Protein AF-A0A921FFR4-F1 (afdb_monomer_lite)

InterPro domains:
  IPR016181 Acyl-CoA N-acyltransferase [SSF55729] (3-60)
  IPR031165 Yjdj-type Gcn5-related N-acetyltransferase [PF14542] (3-59)
  IPR031165 Yjdj-type Gcn5-related N-acetyltransferase [PS51729] (1-63)
  IPR045057 Gcn5-related N-acetyltransferase [PTHR31435] (4-62)

Structure (mmCIF, N/CA/C/O backbo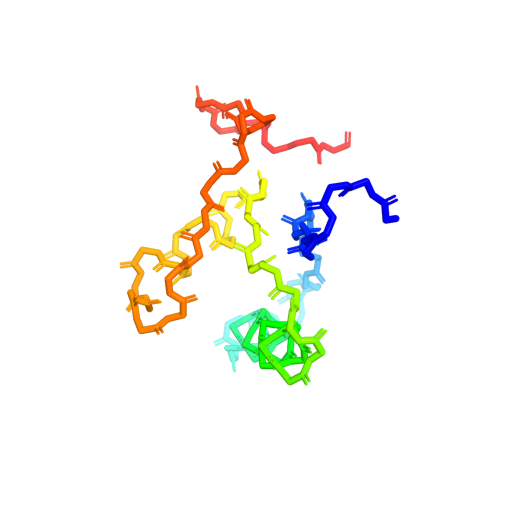ne):
data_AF-A0A921FFR4-F1
#
_entry.id   AF-A0A921FFR4-F1
#
loop_
_atom_site.group_PDB
_atom_site.id
_atom_site.type_symbol
_atom_site.label_atom_id
_atom_site.label_alt_id
_atom_site.label_comp_id
_atom_site.label_asym_id
_atom_site.label_entity_id
_atom_site.label_seq_id
_atom_site.pdbx_PDB_ins_code
_atom_site.Cartn_x
_atom_site.Cartn_y
_atom_site.Cartn_z
_atom_site.occupancy
_atom_site.B_iso_or_equiv
_atom_site.auth_seq_id
_atom_site.auth_comp_id
_atom_site.auth_asym_id
_atom_site.auth_atom_id
_atom_site.pdbx_PDB_model_num
ATOM 1 N N . ILE A 1 1 ? -4.911 5.073 -14.221 1.00 49.78 1 ILE A N 1
ATOM 2 C CA . ILE A 1 1 ? -3.604 4.494 -14.600 1.00 49.78 1 ILE A CA 1
ATOM 3 C C . ILE A 1 1 ? -2.705 5.661 -14.964 1.00 49.78 1 ILE A C 1
ATOM 5 O O . ILE A 1 1 ? -2.773 6.155 -16.079 1.00 49.78 1 ILE A O 1
ATOM 9 N N . HIS A 1 2 ? -1.965 6.172 -13.990 1.00 44.06 2 HIS A N 1
ATOM 10 C CA . HIS A 1 2 ? -0.744 6.920 -14.264 1.00 44.06 2 HIS A CA 1
ATOM 11 C C . HIS A 1 2 ? 0.392 5.990 -13.809 1.00 44.06 2 HIS A C 1
ATOM 13 O O . HIS A 1 2 ? 0.264 5.352 -12.766 1.00 44.06 2 HIS A O 1
ATOM 19 N N . ASP A 1 3 ? 1.417 5.822 -14.644 1.00 56.16 3 ASP A N 1
ATOM 20 C CA . ASP A 1 3 ? 2.693 5.169 -14.301 1.00 56.16 3 ASP A CA 1
ATOM 21 C C . ASP A 1 3 ? 2.716 3.663 -13.962 1.00 56.16 3 ASP A C 1
ATOM 23 O O . ASP A 1 3 ? 3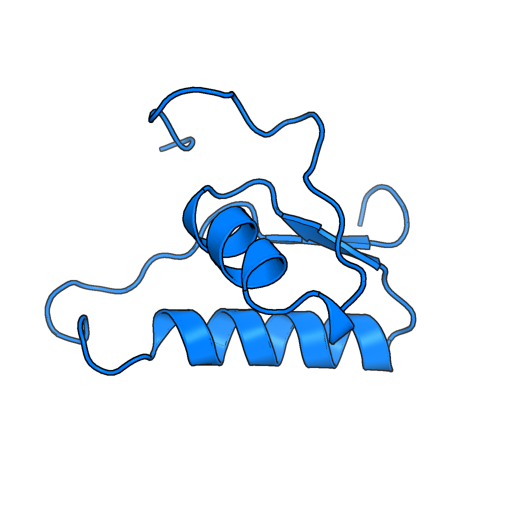.524 3.217 -13.154 1.00 56.16 3 ASP A O 1
ATOM 27 N N . ASN A 1 4 ? 1.924 2.829 -14.649 1.00 72.25 4 ASN A N 1
ATOM 28 C CA . ASN A 1 4 ? 2.130 1.364 -14.646 1.00 72.25 4 ASN A CA 1
ATOM 29 C C . ASN A 1 4 ? 2.079 0.698 -13.243 1.00 72.25 4 ASN A C 1
ATOM 31 O O . ASN A 1 4 ? 2.607 -0.398 -13.038 1.00 72.25 4 ASN A O 1
ATOM 35 N N . GLY A 1 5 ? 1.440 1.361 -12.275 1.00 79.25 5 GLY A N 1
ATOM 36 C CA . GLY A 1 5 ? 1.342 0.936 -10.882 1.00 79.25 5 GLY A CA 1
ATOM 37 C C . GLY A 1 5 ? -0.064 1.103 -10.310 1.00 79.25 5 GLY A C 1
ATOM 38 O O . GLY A 1 5 ? -0.882 1.876 -10.816 1.00 79.25 5 GLY A O 1
ATOM 39 N N . LEU A 1 6 ? -0.352 0.337 -9.262 1.00 85.75 6 LEU A N 1
ATOM 40 C CA . LEU A 1 6 ? -1.596 0.378 -8.504 1.00 85.75 6 LEU A CA 1
ATOM 41 C C . LEU A 1 6 ? -1.343 1.133 -7.199 1.00 85.75 6 LEU A C 1
ATOM 43 O O . LEU A 1 6 ? -0.731 0.596 -6.281 1.00 85.75 6 LEU A O 1
ATOM 47 N N . ASP A 1 7 ? -1.805 2.383 -7.148 1.00 86.62 7 ASP A N 1
ATOM 48 C CA . ASP A 1 7 ? -1.654 3.269 -5.993 1.00 86.62 7 ASP A CA 1
ATOM 49 C C . ASP A 1 7 ? -2.874 3.210 -5.064 1.00 86.62 7 ASP A C 1
ATOM 51 O O . ASP A 1 7 ? -3.977 3.639 -5.426 1.00 86.62 7 ASP A O 1
ATOM 55 N N . ILE A 1 8 ? -2.676 2.712 -3.842 1.00 86.12 8 ILE A N 1
ATOM 56 C CA . ILE A 1 8 ? -3.695 2.773 -2.791 1.00 86.12 8 ILE A CA 1
ATOM 57 C C . ILE A 1 8 ? -3.623 4.140 -2.105 1.00 86.12 8 ILE A C 1
ATOM 59 O O . ILE A 1 8 ? -2.836 4.376 -1.183 1.00 86.12 8 ILE A O 1
ATOM 63 N N . ARG A 1 9 ? -4.506 5.040 -2.546 1.00 82.06 9 ARG A N 1
ATOM 64 C CA . ARG A 1 9 ? -4.611 6.420 -2.038 1.00 82.06 9 ARG A CA 1
ATOM 65 C C . ARG A 1 9 ? -5.396 6.550 -0.745 1.00 82.06 9 ARG A C 1
ATOM 67 O O . ARG A 1 9 ? -5.086 7.409 0.075 1.00 82.06 9 ARG A O 1
ATOM 74 N N . HIS A 1 10 ? -6.395 5.698 -0.540 1.00 80.25 10 HIS A N 1
ATOM 75 C CA . HIS A 1 10 ? -7.201 5.709 0.672 1.00 80.25 10 HIS A CA 1
ATOM 76 C C . HIS A 1 10 ? -7.901 4.361 0.877 1.00 80.25 10 HIS A C 1
ATOM 78 O O . HIS A 1 10 ? -8.326 3.722 -0.085 1.00 80.25 10 HIS A O 1
ATOM 84 N N . THR A 1 11 ? -8.036 3.929 2.130 1.00 76.88 11 THR A N 1
ATOM 85 C CA . THR A 1 11 ? -8.776 2.713 2.494 1.00 76.88 11 THR A CA 1
ATOM 86 C C . THR A 1 11 ? -9.750 3.064 3.608 1.00 76.88 11 THR A C 1
ATOM 88 O O . THR A 1 11 ? -9.333 3.312 4.737 1.00 76.88 11 THR A O 1
ATOM 91 N N . ILE A 1 12 ? -11.046 3.087 3.292 1.00 77.12 12 ILE A N 1
ATOM 92 C CA . ILE A 1 12 ? -12.105 3.346 4.272 1.00 77.12 12 ILE A CA 1
ATOM 93 C C . ILE A 1 12 ? -12.643 2.007 4.740 1.00 77.12 12 ILE A C 1
ATOM 95 O O . ILE A 1 12 ? -13.188 1.235 3.953 1.00 77.12 12 ILE A O 1
ATOM 99 N N . VAL A 1 13 ? -12.520 1.753 6.035 1.00 75.69 13 VAL A N 1
ATOM 100 C CA . VAL A 1 13 ? -13.233 0.665 6.694 1.00 75.69 13 VAL A CA 1
ATOM 101 C C . VAL A 1 13 ? -14.131 1.296 7.753 1.00 75.69 13 VAL A C 1
ATOM 103 O O . VAL A 1 13 ? -13.609 1.954 8.654 1.00 75.69 13 VAL A O 1
ATOM 106 N N . PRO A 1 14 ? -15.462 1.126 7.658 1.00 73.19 14 PRO A N 1
ATOM 107 C CA . PRO A 1 14 ? -16.380 1.567 8.698 1.00 73.19 14 PRO A CA 1
ATOM 108 C C . PRO A 1 14 ? -15.961 0.991 10.053 1.00 73.19 14 PRO A C 1
ATOM 110 O O . PRO A 1 14 ? -15.633 -0.194 10.159 1.00 73.19 14 PRO A O 1
ATOM 113 N N . SER A 1 15 ? -15.978 1.818 11.097 1.00 69.62 15 SER A N 1
ATOM 114 C CA . SER A 1 15 ? -15.559 1.422 12.449 1.00 69.62 15 SER A CA 1
ATOM 115 C C . SER A 1 15 ? -16.359 0.232 12.990 1.00 69.62 15 SER A C 1
ATOM 117 O O . SER A 1 15 ? -15.807 -0.597 13.707 1.00 69.62 15 SER A O 1
ATOM 119 N N . GLU A 1 16 ? -17.615 0.093 12.567 1.00 73.31 16 GLU A N 1
ATOM 120 C CA . GLU A 1 16 ? -18.529 -1.005 12.908 1.00 73.31 16 GLU A CA 1
ATOM 121 C C . GLU A 1 16 ? -18.004 -2.391 12.497 1.00 73.31 16 GLU A C 1
ATOM 123 O O . GLU A 1 16 ? -18.307 -3.396 13.143 1.00 73.31 16 GLU A O 1
ATOM 128 N N . ILE A 1 17 ? -17.184 -2.452 11.445 1.00 72.12 17 ILE A N 1
ATOM 129 C CA . ILE A 1 17 ? -16.532 -3.681 10.967 1.00 72.12 17 ILE A CA 1
ATOM 130 C C . ILE A 1 17 ? -15.004 -3.641 11.146 1.00 72.12 17 ILE A C 1
ATOM 132 O O . ILE A 1 17 ? -14.292 -4.569 10.748 1.00 72.12 17 ILE A O 1
ATOM 136 N N . GLY A 1 18 ? -14.494 -2.579 11.774 1.00 69.94 18 GLY A N 1
ATOM 137 C CA . GLY A 1 18 ? -13.087 -2.400 12.111 1.00 69.94 18 GLY A CA 1
ATOM 138 C C . GLY A 1 18 ? -12.574 -3.451 13.105 1.00 69.94 18 GLY A C 1
ATOM 139 O O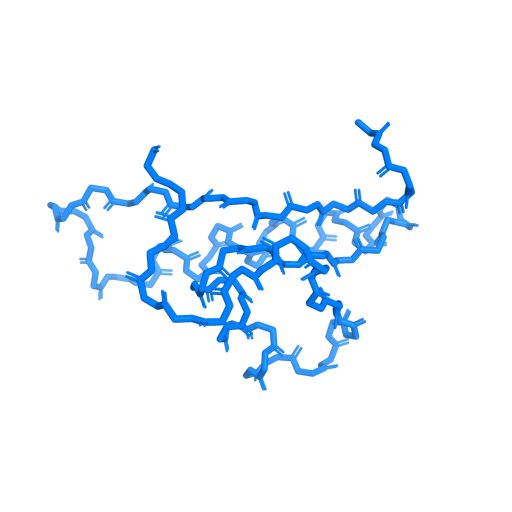 . GLY A 1 18 ? -13.333 -4.148 13.771 1.00 69.94 18 GLY A O 1
ATOM 140 N N . GLY A 1 19 ? -11.250 -3.614 13.183 1.00 73.62 19 GLY A N 1
ATOM 141 C CA . GLY A 1 19 ? -10.606 -4.525 14.146 1.00 73.62 19 GLY A CA 1
ATOM 142 C C . GLY A 1 19 ? -10.616 -6.015 13.773 1.00 73.62 19 GLY A C 1
ATOM 143 O O . GLY A 1 19 ? -9.994 -6.814 14.463 1.00 73.62 19 GLY A O 1
ATOM 144 N N . ARG A 1 20 ? -11.248 -6.398 12.657 1.00 77.56 20 ARG A N 1
ATOM 145 C CA . ARG A 1 20 ? -11.291 -7.792 12.160 1.00 77.56 20 ARG A CA 1
ATOM 146 C C . ARG A 1 20 ? -10.252 -8.111 11.077 1.00 77.56 20 ARG A C 1
ATOM 148 O O . ARG A 1 20 ? -10.329 -9.150 10.437 1.00 77.56 20 ARG A O 1
ATOM 155 N N . GLY A 1 21 ? -9.316 -7.197 10.819 1.00 79.75 21 GLY A N 1
ATOM 156 C CA . GLY A 1 21 ? -8.310 -7.358 9.760 1.00 79.75 21 GLY A CA 1
ATOM 157 C C . GLY A 1 21 ? -8.817 -7.099 8.333 1.00 79.75 21 GLY A C 1
ATOM 158 O O . GLY A 1 21 ? -8.084 -7.352 7.384 1.00 79.75 21 GLY A O 1
ATOM 159 N N . ILE A 1 22 ? -10.027 -6.550 8.164 1.00 83.00 22 ILE A N 1
ATOM 160 C CA . ILE A 1 22 ? -10.640 -6.297 6.843 1.00 83.00 22 ILE A CA 1
ATOM 161 C C . ILE A 1 22 ? -9.784 -5.351 5.993 1.00 83.00 22 ILE A C 1
ATOM 163 O O . ILE A 1 22 ? -9.549 -5.629 4.825 1.00 83.00 22 ILE A O 1
ATOM 167 N N . ALA A 1 23 ? -9.256 -4.274 6.586 1.00 81.75 23 ALA A N 1
ATOM 168 C CA . ALA A 1 23 ? -8.377 -3.339 5.879 1.00 81.75 23 ALA A CA 1
ATOM 169 C C . ALA A 1 23 ? -7.130 -4.039 5.309 1.00 81.75 23 ALA A C 1
ATOM 171 O O . ALA A 1 23 ? -6.764 -3.807 4.162 1.00 81.75 23 ALA A O 1
ATOM 172 N N . SER A 1 24 ? -6.525 -4.948 6.081 1.00 85.06 24 SER A N 1
ATOM 173 C CA . SER A 1 24 ? -5.375 -5.740 5.635 1.00 85.06 24 SER A CA 1
ATOM 174 C C . SER A 1 24 ? -5.750 -6.678 4.487 1.00 85.06 24 SER A C 1
ATOM 176 O O . SER A 1 24 ? -5.023 -6.755 3.504 1.00 85.06 24 SER A O 1
ATOM 178 N N . ALA A 1 25 ? -6.908 -7.342 4.570 1.00 87.44 25 ALA A N 1
ATOM 179 C CA . ALA A 1 25 ? -7.386 -8.229 3.511 1.00 87.44 25 ALA A CA 1
ATOM 180 C C . ALA A 1 25 ? -7.664 -7.478 2.197 1.00 87.44 25 ALA A C 1
ATOM 182 O O . ALA A 1 25 ? -7.313 -7.972 1.129 1.00 87.44 25 ALA A O 1
ATOM 183 N N . LEU A 1 26 ? -8.243 -6.274 2.275 1.00 87.44 26 LEU A N 1
ATOM 184 C CA . LEU A 1 26 ? -8.490 -5.425 1.106 1.00 87.44 26 LEU A CA 1
ATOM 185 C C . LEU A 1 26 ? -7.185 -4.975 0.446 1.00 87.44 26 LEU A C 1
ATOM 187 O O . LEU A 1 26 ? -7.039 -5.097 -0.767 1.00 87.44 26 LEU A O 1
ATOM 191 N N . VAL A 1 27 ? -6.232 -4.485 1.245 1.00 88.94 27 VAL A N 1
ATOM 192 C CA . VAL A 1 27 ? -4.917 -4.053 0.750 1.00 88.94 27 VAL A CA 1
ATOM 193 C C . VAL A 1 27 ? -4.164 -5.229 0.133 1.00 88.94 27 VAL A C 1
ATOM 195 O O . VAL A 1 27 ? -3.647 -5.104 -0.975 1.00 88.94 27 VAL A O 1
ATOM 198 N N . LYS A 1 28 ? -4.176 -6.392 0.795 1.00 90.31 28 LYS A N 1
ATOM 199 C CA . LYS A 1 28 ? -3.571 -7.614 0.266 1.00 90.31 28 LYS A CA 1
ATOM 200 C C . LYS A 1 28 ? -4.164 -7.986 -1.090 1.00 90.31 28 LYS A C 1
ATOM 202 O O . LYS A 1 28 ? -3.415 -8.163 -2.037 1.00 90.31 28 LYS A O 1
ATOM 207 N N . ALA A 1 29 ? -5.491 -8.064 -1.198 1.00 90.62 29 ALA A N 1
ATOM 208 C CA . ALA A 1 29 ? -6.153 -8.433 -2.448 1.00 90.62 29 ALA A CA 1
ATOM 209 C C . ALA A 1 29 ? -5.859 -7.432 -3.579 1.00 90.62 29 ALA A C 1
ATOM 211 O O . ALA A 1 29 ? -5.663 -7.831 -4.724 1.00 90.62 29 ALA A O 1
ATOM 212 N N . ALA A 1 30 ? -5.787 -6.136 -3.262 1.00 89.19 30 ALA A N 1
ATOM 213 C CA . ALA A 1 30 ? -5.435 -5.104 -4.232 1.00 89.19 30 ALA A CA 1
ATOM 214 C C . ALA A 1 30 ? -3.991 -5.249 -4.742 1.00 89.19 30 ALA A C 1
ATOM 216 O O . ALA A 1 30 ? -3.743 -5.081 -5.936 1.00 89.19 30 ALA A O 1
ATOM 217 N N . TYR A 1 31 ? -3.043 -5.586 -3.866 1.00 90.19 31 TYR A N 1
ATOM 218 C CA . TYR A 1 31 ? -1.653 -5.804 -4.265 1.00 90.19 31 TYR A CA 1
ATOM 219 C C . TYR A 1 31 ? -1.401 -7.161 -4.913 1.00 90.19 31 TYR A C 1
ATOM 221 O O . TYR A 1 31 ? -0.612 -7.215 -5.851 1.00 90.19 31 TYR A O 1
ATOM 229 N N . ASP A 1 32 ? -2.093 -8.220 -4.494 1.00 91.25 32 ASP A N 1
ATOM 230 C CA . ASP A 1 32 ? -2.099 -9.500 -5.210 1.00 91.25 32 ASP A CA 1
ATOM 231 C C . ASP A 1 32 ? -2.523 -9.259 -6.668 1.00 91.25 32 ASP A C 1
ATOM 233 O O . ASP A 1 32 ? -1.796 -9.612 -7.595 1.00 91.25 32 ASP A O 1
ATOM 237 N N . PHE A 1 33 ? -3.630 -8.533 -6.870 1.00 89.81 33 PHE A N 1
ATOM 238 C CA . PHE A 1 33 ? -4.092 -8.151 -8.202 1.00 89.81 33 PHE A CA 1
ATOM 239 C C . PHE A 1 33 ? -3.055 -7.310 -8.956 1.00 89.81 33 PHE A C 1
ATOM 241 O O . PHE A 1 33 ? -2.866 -7.499 -10.158 1.00 89.81 33 PHE A O 1
ATOM 248 N N . ALA A 1 34 ? -2.368 -6.388 -8.275 1.00 89.69 34 ALA A N 1
ATOM 249 C CA . ALA A 1 34 ? -1.307 -5.604 -8.897 1.00 89.69 34 ALA A CA 1
ATOM 250 C C . ALA A 1 34 ? -0.190 -6.516 -9.429 1.00 89.69 34 ALA A C 1
ATOM 252 O O . ALA A 1 34 ? 0.158 -6.421 -10.604 1.00 89.69 34 ALA A O 1
ATOM 253 N N . LEU A 1 35 ? 0.299 -7.451 -8.612 1.00 88.75 35 LEU A N 1
ATOM 254 C CA . LEU A 1 35 ? 1.347 -8.394 -9.004 1.00 88.75 35 LEU A CA 1
ATOM 255 C C . LEU A 1 35 ? 0.907 -9.306 -10.158 1.00 88.75 35 LEU A C 1
ATOM 257 O O . LEU A 1 35 ? 1.665 -9.485 -11.111 1.00 88.75 35 LEU A O 1
ATOM 261 N N . GLU A 1 36 ? -0.321 -9.830 -10.119 1.00 90.75 36 GLU A N 1
ATOM 262 C CA . GLU A 1 36 ? -0.879 -10.668 -11.193 1.00 90.75 36 GLU A CA 1
ATOM 263 C C . GLU A 1 36 ? -0.992 -9.923 -12.529 1.00 90.75 36 GLU A C 1
ATOM 265 O O 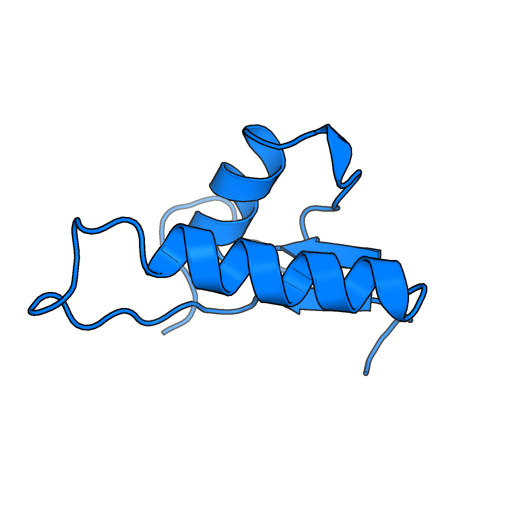. GLU A 1 36 ? -0.814 -10.515 -13.593 1.00 90.75 36 GLU A O 1
ATOM 270 N N . ASN A 1 37 ? -1.245 -8.614 -12.486 1.00 88.56 37 ASN A N 1
ATOM 271 C CA . ASN A 1 37 ? -1.352 -7.768 -13.675 1.00 88.56 37 ASN A CA 1
ATOM 272 C C . ASN A 1 37 ? -0.024 -7.094 -14.057 1.00 88.56 37 ASN A C 1
ATOM 274 O O . ASN A 1 37 ? -0.022 -6.186 -14.889 1.00 88.56 37 ASN A O 1
ATOM 278 N N . ALA A 1 38 ? 1.099 -7.515 -13.460 1.00 86.81 38 ALA A N 1
ATOM 279 C CA . ALA A 1 38 ? 2.419 -6.903 -13.642 1.00 86.81 38 ALA A CA 1
ATOM 280 C C . ALA A 1 38 ? 2.437 -5.381 -13.369 1.00 86.81 38 ALA A C 1
ATOM 282 O O . ALA A 1 38 ? 3.229 -4.632 -13.947 1.00 86.81 38 ALA A O 1
ATOM 283 N N . LEU A 1 39 ? 1.553 -4.923 -12.482 1.00 88.69 39 LEU A N 1
ATOM 284 C CA . LEU A 1 39 ? 1.496 -3.561 -11.975 1.00 88.69 39 LEU A CA 1
ATOM 285 C C . LEU A 1 39 ? 2.337 -3.450 -10.710 1.00 88.69 39 LEU A C 1
ATOM 287 O O . LEU A 1 39 ? 2.369 -4.345 -9.865 1.00 88.69 39 LEU A O 1
ATOM 291 N N . LYS A 1 40 ? 2.979 -2.300 -10.544 1.00 88.62 40 LYS A N 1
ATOM 292 C CA . LYS A 1 40 ? 3.761 -2.023 -9.345 1.00 88.62 40 LYS A CA 1
ATOM 293 C C . LYS A 1 40 ? 2.854 -1.660 -8.159 1.00 88.62 40 LYS A C 1
ATOM 295 O O . LYS A 1 40 ? 2.042 -0.746 -8.306 1.00 88.62 40 LYS A O 1
ATOM 300 N N . PRO A 1 41 ? 2.978 -2.312 -6.992 1.00 90.31 41 PRO A N 1
ATOM 301 C CA . PRO A 1 41 ? 2.272 -1.901 -5.780 1.00 90.31 41 PRO A CA 1
ATOM 302 C C . PRO A 1 41 ? 2.784 -0.536 -5.308 1.00 90.31 41 PRO A C 1
ATOM 304 O O . PRO A 1 41 ? 3.969 -0.398 -5.005 1.00 90.31 41 PRO A O 1
ATOM 307 N N . ILE A 1 42 ? 1.915 0.472 -5.246 1.00 89.69 42 ILE A N 1
ATOM 308 C CA . ILE A 1 42 ? 2.249 1.816 -4.764 1.00 89.69 42 ILE A CA 1
ATOM 309 C C . ILE A 1 42 ? 1.333 2.168 -3.583 1.00 89.69 42 ILE A C 1
ATOM 311 O O . ILE A 1 42 ? 0.135 1.884 -3.599 1.00 89.69 42 ILE A O 1
ATOM 315 N N . ALA A 1 43 ? 1.890 2.793 -2.547 1.00 88.38 43 ALA A N 1
ATOM 316 C CA . ALA A 1 43 ? 1.137 3.266 -1.391 1.00 88.38 43 ALA A CA 1
ATOM 317 C C . ALA A 1 43 ? 1.265 4.777 -1.207 1.00 88.38 43 ALA A C 1
ATOM 319 O O . ALA A 1 43 ? 2.349 5.281 -0.913 1.00 88.38 43 ALA A O 1
ATOM 320 N N . THR A 1 44 ? 0.135 5.479 -1.275 1.00 86.56 44 THR A N 1
ATOM 321 C CA . THR A 1 44 ? 0.020 6.882 -0.844 1.00 86.56 44 THR A CA 1
ATOM 322 C C . THR A 1 44 ? -0.696 7.012 0.502 1.00 86.56 44 THR A C 1
ATOM 324 O O . THR A 1 44 ? -0.503 7.996 1.205 1.00 86.56 44 THR A O 1
ATOM 327 N N . CYS A 1 45 ? -1.524 6.047 0.915 1.00 84.12 45 CYS A N 1
ATOM 328 C CA . CYS A 1 45 ? -2.202 6.123 2.212 1.00 84.12 45 CYS A CA 1
ATOM 329 C C . CYS A 1 45 ? -1.312 5.609 3.355 1.00 84.12 45 CYS A C 1
ATOM 331 O O . CYS A 1 45 ? -0.609 4.609 3.206 1.00 84.12 45 CYS A O 1
ATOM 333 N N . SER A 1 46 ? -1.382 6.242 4.530 1.00 82.00 46 SER A N 1
ATOM 334 C CA . SER A 1 46 ? -0.571 5.861 5.700 1.00 82.00 46 SER A CA 1
ATOM 335 C C . SER A 1 46 ? -0.747 4.392 6.088 1.00 82.00 46 SER A C 1
ATOM 337 O O . SER A 1 46 ? 0.223 3.716 6.427 1.00 82.00 46 SER A O 1
ATOM 339 N N . TYR A 1 47 ? -1.971 3.868 5.985 1.00 84.50 47 TYR A N 1
ATOM 340 C CA . TYR A 1 47 ? -2.252 2.467 6.278 1.00 84.50 47 TYR A CA 1
ATOM 341 C C . TYR A 1 47 ? -1.546 1.521 5.300 1.00 84.50 47 TYR A C 1
ATOM 343 O O . TYR A 1 47 ? -0.910 0.563 5.732 1.00 84.50 47 TYR A O 1
ATOM 351 N N . ALA A 1 48 ? -1.619 1.793 3.996 1.00 85.69 48 ALA A N 1
ATOM 352 C CA . ALA A 1 48 ? -0.995 0.970 2.966 1.00 85.69 48 ALA A CA 1
ATOM 353 C C . ALA A 1 48 ? 0.535 1.070 3.001 1.00 85.69 48 ALA A C 1
ATOM 355 O O . ALA A 1 48 ? 1.202 0.070 2.753 1.00 85.69 48 ALA A O 1
ATOM 356 N N . VAL A 1 49 ? 1.089 2.229 3.377 1.00 86.31 49 VAL A N 1
ATOM 357 C CA . VAL A 1 49 ? 2.528 2.397 3.630 1.00 86.31 49 VAL A CA 1
ATOM 358 C C . VAL A 1 49 ? 2.975 1.488 4.774 1.00 86.31 49 VAL A C 1
ATOM 360 O O . VAL A 1 49 ? 3.901 0.698 4.607 1.00 86.31 49 VAL A O 1
ATOM 363 N N . ILE A 1 50 ? 2.285 1.539 5.919 1.00 87.12 50 ILE A N 1
ATOM 364 C CA . ILE A 1 50 ? 2.582 0.666 7.068 1.00 87.12 50 ILE A CA 1
ATOM 365 C C . ILE A 1 50 ? 2.400 -0.809 6.690 1.00 87.12 50 ILE A C 1
ATOM 367 O O . ILE A 1 50 ? 3.168 -1.662 7.134 1.00 87.12 50 ILE A O 1
ATOM 371 N N . TRP A 1 51 ? 1.391 -1.122 5.877 1.00 89.00 51 TRP A N 1
ATOM 372 C CA . TRP A 1 51 ? 1.151 -2.478 5.399 1.00 89.00 51 TRP A CA 1
ATOM 373 C C . TRP A 1 51 ? 2.317 -2.978 4.536 1.00 89.00 51 TRP A C 1
ATOM 375 O O . TRP A 1 51 ? 2.873 -4.027 4.844 1.00 89.00 51 TRP A O 1
ATOM 385 N N . LEU A 1 52 ? 2.763 -2.208 3.536 1.00 88.56 52 LEU A N 1
ATOM 386 C CA . LEU A 1 52 ? 3.914 -2.565 2.694 1.00 88.56 52 LEU A CA 1
ATOM 387 C C . LEU A 1 52 ? 5.212 -2.693 3.500 1.00 88.56 52 LEU A C 1
ATOM 389 O O . LEU A 1 52 ? 5.998 -3.598 3.247 1.00 88.56 52 LEU A O 1
ATOM 393 N N . GLN A 1 53 ? 5.424 -1.847 4.513 1.00 86.81 53 GLN A N 1
ATOM 394 C CA . GLN A 1 53 ? 6.578 -1.972 5.414 1.00 86.81 53 GLN A CA 1
ATOM 395 C C . GLN A 1 53 ? 6.581 -3.292 6.199 1.00 86.81 53 GLN A C 1
ATOM 397 O O . GLN A 1 53 ? 7.645 -3.822 6.512 1.00 86.81 53 GLN A O 1
ATOM 402 N N . ARG A 1 54 ? 5.400 -3.829 6.527 1.00 89.38 54 ARG A N 1
ATOM 403 C CA . ARG A 1 54 ? 5.250 -5.141 7.180 1.00 89.38 54 ARG A CA 1
ATOM 404 C C . ARG A 1 54 ? 5.338 -6.308 6.198 1.00 89.38 54 ARG A C 1
ATOM 406 O O . ARG A 1 54 ? 5.569 -7.427 6.643 1.00 89.38 54 ARG A O 1
ATOM 413 N N . HIS A 1 55 ? 5.165 -6.034 4.907 1.00 89.81 55 HIS A N 1
ATOM 414 C CA . HIS A 1 55 ? 5.103 -7.010 3.825 1.00 89.81 55 HIS A CA 1
ATOM 415 C C . HIS A 1 55 ? 6.129 -6.696 2.717 1.00 89.81 55 HIS A C 1
ATOM 417 O O . HIS A 1 55 ? 5.752 -6.370 1.583 1.00 89.81 55 HIS A O 1
ATOM 423 N N . PRO A 1 56 ? 7.443 -6.773 3.019 1.00 87.31 56 PRO A N 1
ATOM 424 C CA . PRO A 1 56 ? 8.499 -6.456 2.058 1.00 87.31 56 PRO A CA 1
ATOM 425 C C . PRO A 1 56 ? 8.521 -7.406 0.849 1.00 87.31 56 PRO A C 1
ATOM 427 O O . PRO A 1 56 ? 9.125 -7.073 -0.172 1.00 87.31 56 PRO A O 1
ATOM 430 N N . GLU A 1 57 ? 7.851 -8.561 0.923 1.00 88.88 57 GLU A N 1
ATOM 431 C CA . GLU A 1 57 ? 7.731 -9.522 -0.176 1.00 88.88 57 GLU A CA 1
ATOM 432 C C . GLU A 1 57 ? 7.015 -8.957 -1.411 1.00 88.88 57 GLU A C 1
ATOM 434 O O . GLU A 1 57 ? 7.277 -9.412 -2.521 1.00 88.88 57 GLU A O 1
ATOM 439 N N . TYR A 1 58 ? 6.169 -7.934 -1.246 1.00 87.25 58 TYR A N 1
ATOM 440 C CA . TYR A 1 58 ? 5.456 -7.294 -2.359 1.00 87.25 58 TYR A CA 1
ATOM 441 C C . TYR A 1 58 ? 6.310 -6.262 -3.104 1.00 87.25 58 TYR A C 1
ATOM 443 O O . TYR A 1 58 ? 5.865 -5.743 -4.124 1.00 87.25 58 TYR A O 1
ATOM 451 N N . GLN A 1 59 ? 7.509 -5.937 -2.598 1.00 86.81 59 GLN A N 1
ATOM 452 C CA . GLN A 1 59 ? 8.423 -4.947 -3.190 1.00 86.81 59 GLN A CA 1
ATOM 453 C C . GLN A 1 59 ? 7.738 -3.614 -3.551 1.00 86.81 59 GLN A C 1
ATOM 455 O O . GLN A 1 59 ? 8.087 -2.966 -4.540 1.00 86.81 59 GLN A O 1
ATOM 460 N N . GLY A 1 60 ? 6.728 -3.226 -2.768 1.00 85.69 60 GLY A N 1
ATOM 461 C CA . GLY A 1 60 ? 5.930 -2.043 -3.050 1.00 85.69 60 GLY A CA 1
ATOM 462 C C . GLY A 1 60 ? 6.681 -0.747 -2.766 1.00 85.69 60 GLY A C 1
ATOM 463 O O . GLY A 1 60 ? 7.606 -0.700 -1.953 1.00 85.69 60 GLY A O 1
ATOM 464 N N . GLU A 1 61 ? 6.261 0.321 -3.433 1.00 88.56 61 GLU A N 1
ATOM 465 C CA . GLU A 1 61 ? 6.851 1.648 -3.294 1.00 88.56 61 GLU A CA 1
ATOM 466 C C . GLU A 1 61 ? 5.924 2.611 -2.566 1.00 88.56 61 GLU A C 1
ATOM 468 O O . GLU A 1 61 ? 4.707 2.602 -2.734 1.00 88.56 61 GLU A O 1
ATOM 473 N N . ILE A 1 62 ? 6.519 3.492 -1.771 1.00 86.81 62 ILE A N 1
ATOM 474 C CA . ILE A 1 62 ? 5.798 4.610 -1.173 1.00 86.81 62 ILE A CA 1
ATOM 475 C C . ILE A 1 62 ? 5.734 5.717 -2.22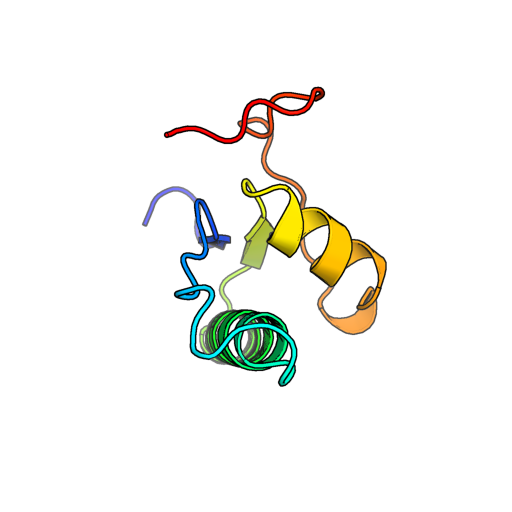5 1.00 86.81 62 ILE A C 1
ATOM 477 O O . ILE A 1 62 ? 6.764 6.128 -2.766 1.00 86.81 62 ILE A O 1
ATOM 481 N N . SER A 1 63 ? 4.527 6.183 -2.535 1.00 83.56 63 SER A N 1
ATOM 482 C CA . SER A 1 63 ? 4.333 7.280 -3.477 1.00 83.56 63 SER A CA 1
ATOM 483 C C . SER A 1 63 ? 4.970 8.559 -2.949 1.00 83.56 63 SER A C 1
ATOM 485 O O . SER A 1 63 ? 4.930 8.845 -1.753 1.00 83.56 63 SER A O 1
ATOM 487 N N . LYS A 1 64 ? 5.491 9.385 -3.856 1.00 74.94 64 LYS A N 1
ATOM 488 C CA . LYS A 1 64 ? 5.988 10.730 -3.522 1.00 74.94 64 LYS A CA 1
ATOM 489 C C . LYS A 1 64 ? 4.872 11.661 -3.040 1.00 74.94 64 LYS A C 1
ATOM 491 O O . LYS A 1 64 ? 5.158 12.638 -2.360 1.00 74.94 64 LYS A O 1
ATOM 496 N N . ASP A 1 65 ? 3.623 11.328 -3.365 1.00 72.50 65 ASP A N 1
ATOM 497 C CA . ASP A 1 65 ? 2.428 12.033 -2.895 1.00 72.50 65 ASP A CA 1
ATOM 498 C C . ASP A 1 65 ? 2.090 11.713 -1.426 1.00 72.50 65 ASP A C 1
ATOM 500 O O . ASP A 1 65 ? 1.153 12.288 -0.868 1.00 72.50 65 ASP A O 1
ATOM 504 N N . TYR A 1 66 ? 2.821 10.795 -0.779 1.00 69.88 66 TYR A N 1
ATOM 505 C CA . TYR A 1 66 ? 2.677 10.537 0.648 1.00 69.88 66 TYR A CA 1
ATOM 506 C C . TYR A 1 66 ? 3.197 11.737 1.446 1.00 69.88 66 TYR A C 1
ATOM 508 O O . TYR A 1 66 ? 4.400 11.915 1.633 1.00 69.88 66 TYR A O 1
ATOM 516 N N . CYS A 1 67 ? 2.284 12.576 1.934 1.00 59.69 67 CYS A N 1
ATOM 517 C CA . CYS A 1 67 ? 2.633 13.643 2.861 1.00 59.69 67 CYS A CA 1
ATOM 518 C C . CYS A 1 67 ? 3.085 13.032 4.198 1.00 59.69 67 CYS A C 1
ATOM 520 O O . CYS A 1 67 ? 2.286 12.462 4.944 1.00 59.69 67 CYS A O 1
ATOM 522 N N . GLU A 1 68 ? 4.377 13.152 4.499 1.00 52.44 68 GLU A N 1
ATOM 523 C CA . GLU A 1 68 ? 4.976 12.726 5.761 1.00 52.44 68 GLU A CA 1
ATOM 524 C C . GLU A 1 68 ? 4.399 13.571 6.917 1.00 52.44 68 GLU A C 1
ATOM 526 O O . GLU A 1 68 ? 4.826 14.694 7.168 1.00 52.44 68 GLU A O 1
ATOM 531 N N . GLY A 1 69 ? 3.362 13.055 7.586 1.00 50.25 69 GLY A N 1
ATOM 532 C CA . GLY A 1 69 ? 2.740 13.703 8.745 1.00 50.25 69 GLY A CA 1
ATOM 533 C C . GLY A 1 69 ? 1.217 13.667 8.722 1.00 50.25 69 GLY A C 1
ATOM 534 O O . GLY A 1 69 ? 0.593 14.572 8.192 1.00 50.25 69 GLY A O 1
ATOM 535 N N . ASN A 1 70 ? 0.644 12.616 9.321 1.00 49.00 70 ASN A N 1
ATOM 536 C CA . ASN A 1 70 ? -0.711 12.450 9.888 1.00 49.00 70 ASN A CA 1
ATOM 537 C C . ASN A 1 70 ? -1.947 13.147 9.270 1.00 49.00 70 ASN A C 1
ATOM 539 O O . ASN A 1 70 ? -3.001 13.180 9.899 1.00 49.00 70 ASN A O 1
ATOM 543 N N . SER A 1 71 ? -1.870 13.634 8.041 1.00 51.84 71 SER A N 1
ATOM 544 C CA . SER A 1 71 ? -2.981 14.181 7.277 1.00 51.84 71 SER A CA 1
ATOM 545 C C . SER A 1 71 ? -3.040 13.418 5.964 1.00 51.84 71 SER A C 1
ATOM 547 O O . SER A 1 71 ? -2.667 13.917 4.906 1.00 51.84 71 SER A O 1
ATOM 549 N N . CYS A 1 72 ? -3.473 12.158 6.043 1.00 51.50 72 CYS A N 1
ATOM 550 C CA . CYS A 1 72 ? -3.967 11.481 4.852 1.00 51.50 72 CYS A CA 1
ATOM 551 C C . CYS A 1 72 ? -5.114 12.314 4.287 1.00 51.50 72 CYS A C 1
ATOM 553 O O . CYS A 1 72 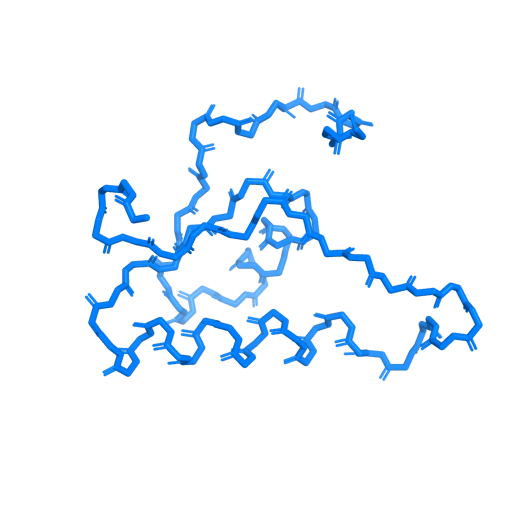? -6.008 12.687 5.043 1.00 51.50 72 CYS A O 1
ATOM 555 N N . ALA A 1 73 ? -5.046 12.601 2.987 1.00 46.78 73 ALA A N 1
ATOM 556 C CA . ALA A 1 73 ? -6.085 13.286 2.236 1.00 46.78 73 ALA A CA 1
ATOM 557 C C . ALA A 1 73 ? -7.476 12.748 2.620 1.00 46.78 73 ALA A C 1
ATOM 559 O O . ALA A 1 73 ? -7.779 11.575 2.377 1.00 46.78 73 ALA A O 1
ATOM 560 N N . LEU A 1 74 ? -8.255 13.612 3.274 1.00 47.19 74 LEU A N 1
ATOM 561 C CA . LEU A 1 74 ? -9.714 13.579 3.285 1.00 47.19 74 LEU A CA 1
ATOM 562 C C . LEU A 1 74 ? -10.205 14.293 2.026 1.00 47.19 74 LEU A C 1
ATOM 564 O O . LEU A 1 74 ? -9.611 15.347 1.697 1.00 47.19 74 LEU A O 1
#

Foldseek 3Di:
DPPQADEDLDDDDPPVPPPPCVSVVVLVVSLVVCVVVVHAYEYQDPVNVVSCVVVVVSVHYYDPNNDPDDCRDD

pLDDT: mean 79.01, std 13.25, range [44.06, 91.25]

Sequence (74 aa):
IHDNGLDIRHTIVPSEIGGRGIASALVKAAYDFALENALKPIATCSYAVIWLQRHPEYQGEISKDYCEGNSCAL

Secondary structure (DSSP, 8-state):
--TTEEEE------GGGTTSSHHHHHHHHHHHHHHHTTPEEEE-SHHHHHHHHH-GGG--EE-TT--SSS----

Radius of gyration: 12.05 Å; chains: 1; bounding box: 27×25×29 Å

Organism: NCBI:txid310298